Protein AF-A0A9E2Y171-F1 (afdb_monomer_lite)

Foldseek 3Di:
DDDPDDDDDDDDLVVLLVVCPVCCVPPDDDDPPDPCVVVLVVLVVCPPVDPDCPSVSVVSVVSVVVPDPDVCPVVVVVVVQVVQCVVCVVVVHHRPPPPPPDDDVVNVVVVVVVVVVVVVVVD

pLDDT: mean 75.13, std 11.97, range [39.53, 89.44]

Secondary structure (DSSP, 8-state):
----PPP---S-HHHHHHHHHHHHHHH----TT-TTHHHHHHHHHHTTSSS--HHHHHHHHHHHHHHSPPTTHHH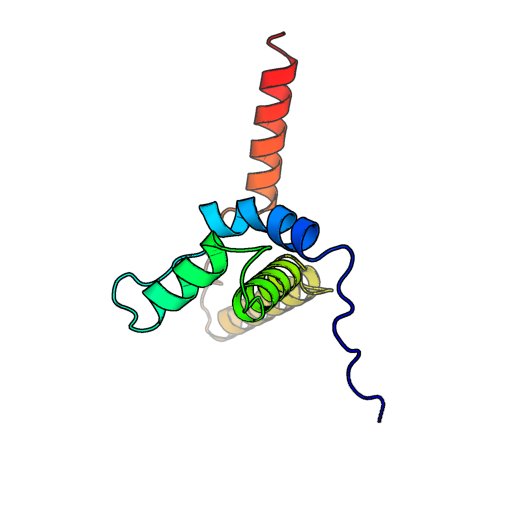HHHHHHHHHHHHHHHHT-PPPP---SS--HHHHHHHHHHHHHHHHT--

Sequence (123 aa):
MPCRDRYKPEGDKIMRLHAQTALIENFVYIPETAPWLAEYLHEISVFPKGKHDDQVDSTAQFLDWFKTPMPSWGIYEFYRRKAEALAAAARGEEPKPVESQGPDLMEVYRKASEHFDRLRHNT

Structure (mmCIF, N/CA/C/O backbone):
data_AF-A0A9E2Y171-F1
#
_entry.id   AF-A0A9E2Y171-F1
#
loop_
_atom_site.group_PDB
_atom_site.id
_atom_site.type_symbol
_atom_site.label_atom_id
_atom_site.label_alt_id
_atom_site.label_comp_id
_atom_site.label_asym_id
_atom_site.label_entity_id
_atom_site.label_seq_id
_atom_site.pdbx_PDB_ins_code
_atom_site.Cartn_x
_atom_site.Cartn_y
_atom_site.Cartn_z
_atom_site.occupancy
_atom_site.B_iso_or_equiv
_atom_site.auth_seq_id
_atom_site.auth_comp_id
_atom_site.auth_asym_id
_atom_site.auth_atom_id
_atom_site.pdbx_PDB_model_num
ATOM 1 N N . MET A 1 1 ? 27.280 -10.805 9.597 1.00 39.53 1 MET A N 1
ATOM 2 C CA . MET A 1 1 ? 26.227 -10.420 8.634 1.00 39.53 1 MET A CA 1
ATOM 3 C C . MET A 1 1 ? 25.251 -9.504 9.355 1.00 39.53 1 MET A C 1
ATOM 5 O O . MET A 1 1 ? 24.750 -9.942 10.385 1.00 39.53 1 MET A O 1
ATOM 9 N N . PRO A 1 2 ? 25.018 -8.259 8.912 1.00 46.94 2 PRO A N 1
ATOM 10 C CA . PRO A 1 2 ? 23.976 -7.435 9.513 1.00 46.94 2 PRO A CA 1
ATOM 11 C C . PRO A 1 2 ? 22.613 -8.016 9.111 1.00 46.94 2 PRO A C 1
ATOM 13 O O . PRO A 1 2 ? 22.370 -8.277 7.932 1.00 46.94 2 PRO A O 1
ATOM 16 N N . CYS A 1 3 ? 21.752 -8.307 10.090 1.00 44.78 3 CYS A N 1
ATOM 17 C CA . CYS A 1 3 ? 20.376 -8.693 9.803 1.00 44.78 3 CYS A CA 1
ATOM 18 C C . CYS A 1 3 ? 19.659 -7.490 9.176 1.00 44.78 3 CYS A C 1
ATOM 20 O O . CYS A 1 3 ? 19.834 -6.374 9.659 1.00 44.78 3 CYS A O 1
ATOM 22 N N . ARG A 1 4 ? 18.885 -7.715 8.105 1.00 51.97 4 ARG A N 1
ATOM 23 C CA . ARG A 1 4 ? 18.044 -6.696 7.451 1.00 51.97 4 ARG A CA 1
ATOM 24 C C . ARG A 1 4 ? 17.351 -5.813 8.493 1.00 51.97 4 ARG A C 1
ATOM 26 O O . ARG A 1 4 ? 16.736 -6.339 9.421 1.00 51.97 4 ARG A O 1
ATOM 33 N N . ASP A 1 5 ? 17.459 -4.499 8.325 1.00 57.44 5 ASP A N 1
ATOM 34 C CA . ASP A 1 5 ? 16.804 -3.516 9.182 1.00 57.44 5 ASP A CA 1
ATOM 35 C C . ASP A 1 5 ? 15.299 -3.815 9.280 1.00 57.44 5 ASP A C 1
ATOM 37 O O . ASP A 1 5 ? 14.625 -4.021 8.268 1.00 57.44 5 ASP A O 1
ATOM 41 N N . ARG A 1 6 ? 14.767 -3.895 10.507 1.00 62.66 6 ARG A N 1
ATOM 42 C CA . ARG A 1 6 ? 13.320 -4.041 10.734 1.00 62.66 6 ARG A CA 1
ATOM 43 C C . ARG A 1 6 ? 12.612 -2.792 10.214 1.00 62.66 6 ARG A C 1
ATOM 45 O O . ARG A 1 6 ? 13.107 -1.689 10.441 1.00 62.66 6 ARG A O 1
ATOM 52 N N . TYR A 1 7 ? 11.443 -2.964 9.591 1.00 67.50 7 TYR A N 1
ATOM 53 C CA . TYR A 1 7 ? 10.556 -1.846 9.265 1.00 67.50 7 TYR A CA 1
ATOM 54 C C . TYR A 1 7 ? 10.276 -1.059 10.551 1.00 67.50 7 TYR A C 1
ATOM 56 O O . TYR A 1 7 ? 9.799 -1.625 11.538 1.00 67.50 7 TYR A O 1
ATOM 64 N N . LYS A 1 8 ? 10.663 0.220 10.569 1.00 73.25 8 LYS A N 1
ATOM 65 C CA . LYS A 1 8 ? 10.423 1.129 11.690 1.00 73.25 8 LYS A CA 1
ATOM 66 C C . LYS A 1 8 ? 9.172 1.926 11.351 1.00 73.25 8 LYS A C 1
ATOM 68 O O . LYS A 1 8 ? 9.268 2.835 10.533 1.00 73.25 8 LYS A O 1
ATOM 73 N N . PRO A 1 9 ? 8.012 1.577 11.921 1.00 69.56 9 PRO A N 1
ATOM 74 C CA . PRO A 1 9 ? 6.807 2.321 11.631 1.00 69.56 9 PRO A CA 1
ATOM 75 C C . PRO A 1 9 ? 6.911 3.731 12.222 1.00 69.56 9 PRO A C 1
ATOM 77 O O . PRO A 1 9 ? 7.244 3.890 13.398 1.00 69.56 9 PRO A O 1
ATOM 80 N N . GLU A 1 10 ? 6.601 4.743 11.418 1.00 73.25 10 GLU A N 1
ATOM 81 C CA . GLU A 1 10 ? 6.540 6.134 11.865 1.00 73.25 10 GLU A CA 1
ATOM 82 C C . G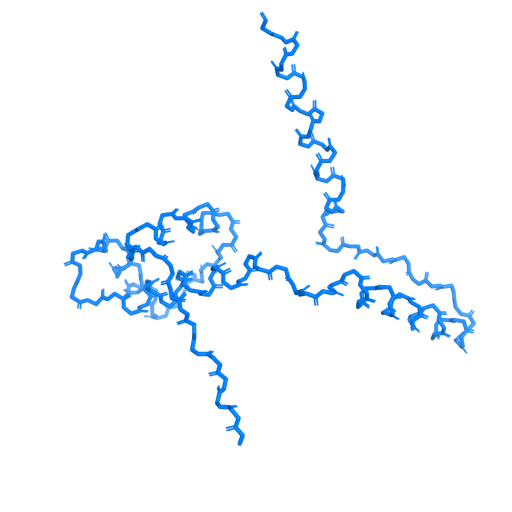LU A 1 10 ? 5.096 6.515 12.223 1.00 73.25 10 GLU A C 1
ATOM 84 O O . GLU A 1 10 ? 4.166 6.298 11.446 1.00 73.25 10 GLU A O 1
ATOM 89 N N . GLY A 1 11 ? 4.899 7.071 13.421 1.00 75.25 11 GLY A N 1
ATOM 90 C CA . GLY A 1 11 ? 3.595 7.543 13.896 1.00 75.25 11 GLY A CA 1
ATOM 91 C C . GLY A 1 11 ? 2.657 6.466 14.457 1.00 75.25 11 GLY A C 1
ATOM 92 O O . GLY A 1 11 ? 2.926 5.258 14.420 1.00 75.25 11 GLY A O 1
ATOM 93 N N . ASP A 1 12 ? 1.532 6.939 15.000 1.00 82.50 12 ASP A N 1
ATOM 94 C CA . ASP A 1 12 ? 0.504 6.101 15.619 1.00 82.50 12 ASP A CA 1
ATOM 95 C C . ASP A 1 12 ? -0.236 5.247 14.586 1.00 82.50 12 ASP A C 1
ATOM 97 O O . ASP A 1 12 ? -0.470 5.675 13.454 1.00 82.50 12 ASP A O 1
ATOM 101 N N . LYS A 1 13 ? -0.676 4.049 14.998 1.00 80.62 13 LYS A N 1
ATOM 102 C CA . LYS A 1 13 ? -1.391 3.084 14.138 1.00 80.62 13 LYS A CA 1
ATOM 103 C C . LYS A 1 13 ? -2.547 3.729 13.360 1.00 80.62 13 LYS A C 1
ATOM 105 O O . LYS A 1 13 ? -2.719 3.482 12.170 1.00 80.62 13 LYS A O 1
ATOM 110 N N . ILE A 1 14 ? -3.291 4.612 14.028 1.00 85.88 14 ILE A N 1
ATOM 111 C CA . ILE A 1 14 ? -4.423 5.352 13.458 1.00 85.88 14 ILE A CA 1
ATOM 112 C C . ILE A 1 14 ? -3.964 6.286 12.331 1.00 85.88 14 ILE A C 1
ATOM 114 O O . ILE A 1 14 ? -4.521 6.255 11.236 1.00 85.88 14 ILE A O 1
ATOM 118 N N . MET A 1 15 ? -2.913 7.077 12.564 1.00 84.88 15 MET A N 1
ATOM 119 C CA . MET A 1 15 ? -2.358 7.975 11.546 1.00 84.88 15 MET A CA 1
ATOM 120 C C . MET A 1 15 ? -1.826 7.203 10.338 1.00 84.88 15 MET A C 1
ATOM 122 O O . MET A 1 15 ? -2.040 7.630 9.203 1.00 84.88 15 MET A O 1
ATOM 126 N N . ARG A 1 16 ? -1.180 6.052 10.566 1.00 85.75 16 ARG A N 1
ATOM 127 C CA . ARG A 1 16 ? -0.653 5.212 9.483 1.00 85.75 16 ARG A CA 1
ATOM 128 C C . ARG A 1 16 ? -1.764 4.700 8.579 1.00 85.75 16 ARG A C 1
ATOM 130 O O . ARG A 1 16 ? -1.637 4.832 7.368 1.00 85.75 16 ARG A O 1
ATOM 137 N N . LEU A 1 17 ? -2.860 4.184 9.137 1.00 85.38 17 LEU A N 1
ATOM 138 C CA . LEU A 1 17 ? -3.998 3.738 8.330 1.00 85.38 17 LEU A CA 1
ATOM 139 C C . LEU A 1 17 ? -4.659 4.909 7.591 1.00 85.38 17 LEU A C 1
ATOM 141 O O . LEU A 1 17 ? -4.919 4.804 6.392 1.00 85.38 17 LEU A O 1
ATOM 145 N N . HIS A 1 18 ? -4.855 6.050 8.263 1.00 85.75 18 HIS A N 1
ATOM 146 C CA . HIS A 1 18 ? -5.426 7.241 7.629 1.00 85.75 18 HIS A CA 1
ATOM 147 C C . HIS A 1 18 ? -4.626 7.695 6.405 1.00 85.75 18 HIS A C 1
ATOM 149 O O . HIS A 1 18 ? -5.226 8.008 5.375 1.00 85.75 18 HIS A O 1
ATOM 155 N N . ALA A 1 19 ? -3.292 7.656 6.470 1.00 85.69 19 ALA A N 1
ATOM 156 C CA . ALA A 1 19 ? -2.423 7.984 5.340 1.00 85.69 19 ALA A CA 1
ATOM 157 C C . ALA A 1 19 ? -2.600 7.040 4.133 1.00 85.69 19 ALA A C 1
ATOM 159 O O . ALA A 1 19 ? -2.252 7.404 3.004 1.00 85.69 19 ALA A O 1
ATOM 160 N N . GLN A 1 20 ? -3.135 5.834 4.341 1.00 86.56 20 GLN A N 1
ATOM 161 C CA . GLN A 1 20 ? -3.380 4.851 3.284 1.00 86.56 20 GLN A CA 1
ATOM 162 C C . GLN A 1 20 ? -4.822 4.852 2.754 1.00 86.56 20 GLN A C 1
ATOM 164 O O . GLN A 1 20 ? -5.065 4.217 1.732 1.00 86.56 20 GLN A O 1
ATOM 169 N N . THR A 1 21 ? -5.753 5.601 3.361 1.00 85.25 21 THR A N 1
ATOM 170 C CA . THR A 1 21 ? -7.180 5.646 2.958 1.00 85.25 21 THR A CA 1
ATOM 171 C C . THR A 1 21 ? -7.354 5.892 1.457 1.00 85.25 21 THR A C 1
ATOM 173 O O . THR A 1 21 ? -8.030 5.127 0.778 1.00 85.25 21 THR A O 1
ATOM 176 N N . ALA A 1 22 ? -6.643 6.882 0.906 1.00 82.94 22 ALA A N 1
ATOM 177 C CA . ALA A 1 22 ? -6.718 7.213 -0.518 1.00 82.94 22 ALA A CA 1
ATOM 178 C C . ALA A 1 22 ? -6.245 6.073 -1.443 1.00 82.94 22 ALA A C 1
ATOM 180 O O . ALA A 1 22 ? -6.716 5.969 -2.575 1.00 82.94 22 ALA A O 1
ATOM 181 N N . LEU A 1 23 ? -5.319 5.219 -0.986 1.00 83.12 23 LEU A N 1
ATOM 182 C CA . LEU A 1 23 ? -4.913 4.036 -1.746 1.00 83.12 23 LEU A CA 1
ATOM 183 C C . LEU A 1 23 ? -5.927 2.906 -1.631 1.00 83.12 23 LEU A C 1
ATOM 185 O O . LEU A 1 23 ? -6.200 2.246 -2.629 1.00 83.12 23 LEU A O 1
ATOM 189 N N . ILE A 1 24 ? -6.477 2.695 -0.437 1.00 83.25 24 ILE A N 1
ATOM 190 C CA . ILE A 1 24 ? -7.488 1.663 -0.198 1.00 83.25 24 ILE A CA 1
ATOM 191 C C . ILE A 1 24 ? -8.720 1.925 -1.069 1.00 83.25 24 ILE A C 1
ATOM 193 O O . ILE A 1 24 ? -9.225 1.002 -1.696 1.00 83.25 24 ILE A O 1
ATOM 197 N N . GLU A 1 25 ? -9.150 3.181 -1.183 1.00 83.75 25 GLU A N 1
ATOM 198 C CA . GLU A 1 25 ? -10.332 3.553 -1.970 1.00 83.75 25 GLU A CA 1
ATOM 199 C C . GLU A 1 25 ? -10.140 3.420 -3.489 1.00 83.75 25 GLU A C 1
ATOM 201 O O . GLU A 1 25 ? -11.103 3.138 -4.196 1.00 83.75 25 GLU A O 1
ATOM 206 N N . ASN A 1 26 ? -8.922 3.624 -4.006 1.00 78.31 26 ASN A N 1
ATOM 207 C CA . ASN A 1 26 ? -8.698 3.757 -5.454 1.00 78.31 26 ASN A CA 1
ATOM 208 C C . ASN A 1 26 ? -7.883 2.623 -6.088 1.00 78.31 26 ASN A C 1
ATOM 210 O O . ASN A 1 26 ? -8.010 2.380 -7.286 1.00 78.31 26 ASN A O 1
ATOM 214 N N . PHE A 1 27 ? -7.016 1.958 -5.324 1.00 77.25 27 PHE A N 1
ATOM 215 C CA . PHE A 1 27 ? -6.006 1.037 -5.860 1.00 77.25 27 PHE A CA 1
ATOM 216 C C . PHE A 1 27 ? -6.068 -0.369 -5.257 1.00 77.25 27 PHE A C 1
ATOM 218 O O . PHE A 1 27 ? -5.431 -1.280 -5.789 1.00 77.25 27 PHE A O 1
ATOM 225 N N . VAL A 1 28 ? -6.816 -0.575 -4.171 1.00 81.44 28 VAL A N 1
ATOM 226 C CA . VAL A 1 28 ? -6.961 -1.892 -3.542 1.00 81.44 28 VAL A CA 1
ATOM 227 C C . VAL A 1 28 ? -8.217 -2.575 -4.074 1.00 81.44 28 VAL A C 1
ATOM 229 O O . VAL A 1 28 ? -9.336 -2.151 -3.805 1.00 81.44 28 VAL A O 1
ATOM 232 N N . TYR A 1 29 ? -8.025 -3.663 -4.819 1.00 85.06 29 TYR A N 1
ATOM 233 C CA . TYR A 1 29 ? -9.113 -4.534 -5.255 1.00 85.06 29 TYR A CA 1
ATOM 234 C C . TYR A 1 29 ? -9.197 -5.759 -4.347 1.00 85.06 29 TYR A C 1
ATOM 236 O O . TYR A 1 29 ? -8.213 -6.484 -4.185 1.00 85.06 29 TYR A O 1
ATOM 244 N N . ILE A 1 30 ? -10.375 -5.997 -3.770 1.00 83.62 30 ILE A N 1
ATOM 245 C CA . ILE A 1 30 ? -10.623 -7.135 -2.885 1.00 83.62 30 ILE A CA 1
ATOM 246 C C . ILE A 1 30 ? -11.586 -8.104 -3.589 1.00 83.62 30 ILE A C 1
ATOM 248 O O . ILE A 1 30 ? -12.646 -7.677 -4.045 1.00 83.62 30 ILE A O 1
ATOM 252 N N . PRO A 1 31 ? -11.251 -9.402 -3.691 1.00 86.19 31 PRO A N 1
ATOM 253 C CA . PRO A 1 31 ? -12.121 -10.394 -4.318 1.00 86.19 31 PRO A CA 1
ATOM 254 C C . PRO A 1 31 ? -13.407 -10.631 -3.510 1.00 86.19 31 PRO A C 1
ATOM 256 O O . PRO A 1 31 ? -13.352 -10.948 -2.323 1.00 86.19 31 PRO A O 1
ATOM 259 N N . GLU A 1 32 ? -14.564 -10.561 -4.175 1.00 85.94 32 GLU A N 1
ATOM 260 C CA . GLU A 1 32 ? -15.893 -10.684 -3.547 1.00 85.94 32 GLU A CA 1
ATOM 261 C C . GLU A 1 32 ? -16.186 -12.080 -2.970 1.00 85.94 32 GLU A C 1
ATOM 263 O O . GLU A 1 32 ? -16.944 -12.220 -2.015 1.00 85.94 32 GLU A O 1
ATOM 268 N N . THR A 1 33 ? -15.582 -13.131 -3.530 1.00 87.00 33 THR A N 1
ATOM 269 C CA . THR A 1 33 ? -15.879 -14.529 -3.172 1.00 87.00 33 THR A CA 1
ATOM 270 C C . THR A 1 33 ? -14.844 -15.151 -2.234 1.00 87.00 33 THR A C 1
ATOM 272 O O . THR A 1 33 ? -14.764 -16.377 -2.124 1.00 87.00 33 THR A O 1
ATOM 275 N N . ALA A 1 34 ? -13.999 -14.344 -1.592 1.00 88.44 34 ALA A N 1
ATOM 276 C CA . ALA A 1 34 ? -12.964 -14.866 -0.712 1.00 88.44 34 ALA A CA 1
ATOM 277 C C . ALA A 1 34 ? -13.539 -15.313 0.648 1.00 88.44 34 ALA A C 1
ATOM 279 O O . ALA A 1 34 ? -14.246 -14.544 1.299 1.00 88.44 34 ALA A O 1
ATOM 280 N N . PRO A 1 35 ? -13.185 -16.513 1.146 1.00 88.62 35 PRO A N 1
ATOM 281 C CA . PRO A 1 35 ? -13.684 -17.011 2.432 1.00 88.62 35 PRO A CA 1
ATOM 282 C C . PRO A 1 35 ? -13.193 -16.190 3.638 1.00 88.62 35 PRO A C 1
ATOM 284 O O . PRO A 1 35 ? -13.811 -16.227 4.694 1.00 88.62 35 PRO A O 1
ATOM 287 N N . TRP A 1 36 ? -12.102 -15.436 3.483 1.00 87.69 36 TRP A N 1
ATOM 288 C CA . TRP A 1 36 ? -11.517 -14.560 4.506 1.00 87.69 36 TRP A CA 1
ATOM 289 C C . TRP A 1 36 ? -12.037 -13.112 4.449 1.00 87.69 36 TRP A C 1
ATOM 291 O O . TRP A 1 36 ? -11.658 -12.294 5.284 1.00 87.69 36 TRP A O 1
ATOM 301 N N . LEU A 1 37 ? -12.911 -12.781 3.489 1.00 87.81 37 LEU A N 1
ATOM 302 C CA . LEU A 1 37 ? -13.378 -11.411 3.257 1.00 87.81 37 LEU A CA 1
ATOM 303 C C . LEU A 1 37 ? -14.146 -10.837 4.451 1.00 87.81 37 LEU A C 1
ATOM 305 O O . LEU A 1 37 ? -13.915 -9.697 4.843 1.00 87.81 37 LEU A O 1
ATOM 309 N N . ALA A 1 38 ? -15.057 -11.625 5.026 1.00 87.06 38 ALA A N 1
ATOM 310 C CA . ALA A 1 38 ? -15.897 -11.177 6.133 1.00 87.06 38 ALA A CA 1
ATOM 311 C C . ALA A 1 38 ? -15.060 -10.812 7.369 1.00 87.06 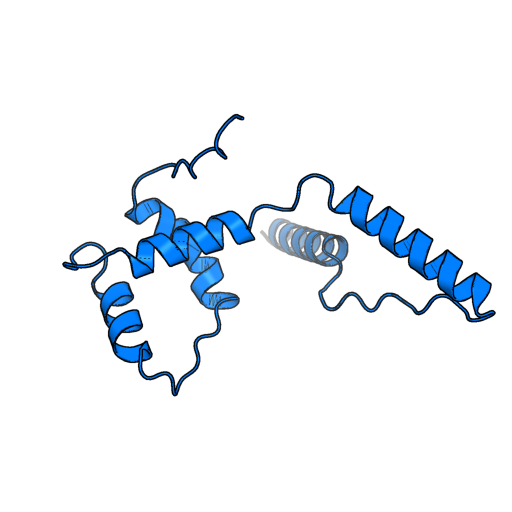38 ALA A C 1
ATOM 313 O O . ALA A 1 38 ? -15.268 -9.752 7.953 1.00 87.06 38 ALA A O 1
ATOM 314 N N . GLU A 1 39 ? -14.071 -11.643 7.709 1.00 88.31 39 GLU A N 1
ATOM 315 C CA . GLU A 1 39 ? -13.157 -11.400 8.830 1.00 88.31 39 GLU A CA 1
ATOM 316 C C . GLU A 1 39 ? -12.270 -10.174 8.573 1.00 88.31 39 GLU A C 1
ATOM 318 O O . GLU A 1 39 ? -12.108 -9.329 9.451 1.00 88.31 39 GLU A O 1
ATOM 323 N N . TYR A 1 40 ? -11.758 -10.025 7.347 1.00 87.69 40 TYR A N 1
ATOM 324 C CA . TYR A 1 40 ? -10.939 -8.876 6.955 1.00 87.69 40 TYR A CA 1
ATOM 325 C C . TYR A 1 40 ? -11.716 -7.551 7.027 1.00 87.69 40 TYR A C 1
ATOM 327 O O . TYR A 1 40 ? -11.247 -6.577 7.620 1.00 87.69 40 TYR A O 1
ATOM 335 N N . LEU A 1 41 ? -12.932 -7.512 6.470 1.00 87.94 41 LEU A N 1
ATOM 336 C CA . LEU A 1 41 ? -13.800 -6.330 6.524 1.00 87.94 41 LEU A CA 1
ATOM 337 C C . LEU A 1 41 ? -14.240 -6.013 7.955 1.00 87.94 41 LEU A C 1
ATOM 339 O O . LEU A 1 41 ? -14.306 -4.841 8.333 1.00 87.94 41 LEU A O 1
ATOM 343 N N . HIS A 1 42 ? -14.515 -7.041 8.760 1.00 88.75 42 HIS A N 1
ATOM 344 C CA . HIS A 1 42 ? -14.823 -6.862 10.171 1.00 88.75 42 HIS A CA 1
ATOM 345 C C . HIS A 1 42 ? -13.657 -6.182 10.896 1.00 88.75 42 HIS A C 1
ATOM 347 O O . HIS A 1 42 ? -13.868 -5.160 11.548 1.00 88.75 42 HIS A O 1
ATOM 353 N N . GLU A 1 43 ? -12.428 -6.664 10.710 1.00 89.44 43 GLU A N 1
ATOM 354 C CA . GLU A 1 43 ? -11.245 -6.094 11.361 1.00 89.44 43 GLU A CA 1
ATOM 355 C C . GLU A 1 43 ? -10.990 -4.635 10.940 1.00 89.44 43 GLU A C 1
ATOM 357 O O . GLU A 1 43 ? -10.776 -3.778 11.800 1.00 89.44 43 GLU A O 1
ATOM 362 N N . ILE A 1 44 ? -11.122 -4.315 9.645 1.00 86.88 44 ILE A N 1
ATOM 363 C CA . ILE A 1 44 ? -10.996 -2.934 9.142 1.00 86.88 44 ILE A CA 1
ATOM 364 C C . ILE A 1 44 ? -12.078 -2.010 9.717 1.00 86.88 44 ILE A C 1
ATOM 366 O O . ILE A 1 44 ? -11.782 -0.872 10.077 1.00 86.88 44 ILE A O 1
ATOM 370 N N . SER A 1 45 ? -13.327 -2.475 9.816 1.00 86.25 45 SER A N 1
ATOM 371 C CA . SER A 1 45 ? -14.455 -1.647 10.275 1.00 86.25 45 SER A CA 1
ATOM 372 C C . SER A 1 45 ? -14.464 -1.383 11.786 1.00 86.25 45 SER A C 1
ATOM 374 O O . SER A 1 45 ? -14.989 -0.362 12.231 1.00 86.25 45 SER A O 1
ATOM 376 N N . VAL A 1 46 ? -13.892 -2.291 12.583 1.00 88.69 46 VAL A N 1
ATOM 377 C CA . VAL A 1 46 ? -13.861 -2.196 14.054 1.00 88.69 46 VAL A CA 1
ATOM 378 C C . VAL A 1 46 ? -12.594 -1.480 14.551 1.00 88.69 46 VAL A C 1
ATOM 380 O O . VAL A 1 46 ? -12.528 -1.030 15.703 1.00 88.69 46 VAL A O 1
ATOM 383 N N . PHE A 1 47 ? -11.586 -1.313 13.691 1.00 82.06 47 PHE A N 1
ATOM 384 C CA . PHE A 1 47 ? -10.381 -0.548 14.000 1.00 82.06 47 PHE A CA 1
ATOM 385 C C . PHE A 1 47 ? -10.721 0.901 14.416 1.00 82.06 47 PHE A C 1
ATOM 387 O O . PHE A 1 47 ? -11.568 1.539 13.790 1.00 82.06 47 PHE A O 1
ATOM 394 N N . PRO A 1 48 ? -10.089 1.469 15.466 1.00 81.56 48 PRO A N 1
ATOM 395 C CA . PRO A 1 48 ? -8.966 0.956 16.268 1.00 81.56 48 PRO A CA 1
ATOM 396 C C . PRO A 1 48 ? -9.372 0.206 17.548 1.00 81.56 48 PRO A C 1
ATOM 398 O O . PRO A 1 48 ? -8.523 -0.090 18.382 1.00 81.56 48 PRO A O 1
ATOM 401 N N . LYS A 1 49 ? -10.667 -0.052 17.765 1.00 81.62 49 LYS A N 1
ATOM 402 C CA . LYS A 1 49 ? -11.187 -0.624 19.024 1.00 81.62 49 LYS A CA 1
ATOM 403 C C . LYS A 1 49 ? -11.308 -2.152 18.991 1.00 81.62 49 LYS A C 1
ATOM 405 O O . LYS A 1 49 ? -11.791 -2.746 19.953 1.00 81.62 49 LYS A O 1
ATOM 410 N N . GLY A 1 50 ? -10.915 -2.770 17.879 1.00 77.88 50 GLY A N 1
ATOM 411 C CA . GLY A 1 50 ? -10.936 -4.213 17.688 1.00 77.88 50 GLY A CA 1
ATOM 412 C C . GLY A 1 50 ? -9.947 -4.930 18.597 1.00 77.88 50 GLY A C 1
ATOM 413 O O . GLY A 1 50 ? -8.935 -4.374 19.013 1.00 77.88 50 GLY A O 1
ATOM 414 N N . LYS A 1 51 ? -10.244 -6.195 18.900 1.00 81.25 51 LYS A N 1
ATOM 415 C CA . LYS A 1 51 ? -9.313 -7.079 19.615 1.00 81.25 51 LYS A CA 1
ATOM 416 C C . LYS A 1 51 ? -8.084 -7.427 18.762 1.00 81.25 51 LYS A C 1
ATOM 418 O O . LYS A 1 51 ? -7.031 -7.728 19.315 1.00 81.25 51 LYS A O 1
ATOM 423 N N . HIS A 1 52 ? -8.256 -7.414 17.444 1.00 80.62 52 HIS A N 1
ATOM 424 C CA . HIS A 1 52 ? -7.245 -7.727 16.445 1.00 80.62 52 HIS A CA 1
ATOM 425 C C . HIS A 1 52 ? -7.005 -6.488 15.581 1.00 80.62 52 HIS A C 1
ATOM 427 O O . HIS A 1 52 ? -7.965 -5.814 15.202 1.00 80.62 52 HIS A O 1
ATOM 433 N N . ASP A 1 53 ? -5.735 -6.176 15.328 1.00 83.19 53 ASP A N 1
ATOM 434 C CA . ASP A 1 53 ? -5.300 -5.092 14.443 1.00 83.19 53 ASP A CA 1
ATOM 435 C C . ASP A 1 53 ? -4.156 -5.508 13.500 1.00 83.19 53 ASP A C 1
ATOM 437 O O . ASP A 1 53 ? -3.642 -4.682 12.744 1.00 83.19 53 ASP A O 1
ATOM 441 N N . ASP A 1 54 ? -3.779 -6.789 13.509 1.00 86.50 54 ASP A N 1
ATOM 442 C CA . ASP A 1 54 ? -2.643 -7.326 12.763 1.00 86.50 54 ASP A CA 1
ATOM 443 C C . ASP A 1 54 ? -2.855 -7.250 11.241 1.00 86.50 54 ASP A C 1
ATOM 445 O O . ASP A 1 54 ? -1.913 -6.942 10.498 1.00 86.50 54 ASP A O 1
ATOM 449 N N . GLN A 1 55 ? -4.075 -7.502 10.746 1.00 86.62 55 GLN A N 1
ATOM 450 C CA . GLN A 1 55 ? -4.378 -7.443 9.308 1.00 86.62 55 GLN A CA 1
ATOM 451 C C . GLN A 1 55 ? -4.386 -5.994 8.813 1.00 86.62 55 GLN A C 1
ATOM 453 O O . GLN A 1 55 ? -3.878 -5.694 7.726 1.00 86.62 55 GLN A O 1
ATOM 458 N N . VAL A 1 56 ? -4.916 -5.085 9.633 1.00 86.75 56 VAL A N 1
ATOM 459 C CA . VAL A 1 56 ? -4.952 -3.644 9.356 1.00 86.75 56 VAL A CA 1
ATOM 460 C C . VAL A 1 56 ? -3.537 -3.063 9.356 1.00 86.75 56 VAL A C 1
ATOM 462 O O . VAL A 1 56 ? -3.161 -2.366 8.410 1.00 86.75 56 VAL A O 1
ATOM 465 N N . ASP A 1 57 ? -2.717 -3.406 10.355 1.00 85.56 57 ASP A N 1
ATOM 466 C CA . ASP A 1 57 ? -1.317 -2.981 10.435 1.00 85.56 57 ASP A CA 1
ATOM 467 C C . ASP A 1 57 ? -0.496 -3.535 9.262 1.00 85.56 57 ASP A C 1
ATOM 469 O O . ASP A 1 57 ? 0.278 -2.794 8.653 1.00 85.56 57 ASP A O 1
ATOM 473 N N . SER A 1 58 ? -0.680 -4.807 8.896 1.00 87.12 58 SER A N 1
ATOM 474 C CA . SER A 1 58 ? 0.024 -5.417 7.757 1.00 87.12 58 SER A CA 1
ATOM 475 C C . SER A 1 58 ? -0.347 -4.746 6.433 1.00 87.12 58 SER A C 1
ATOM 477 O O . SER A 1 58 ? 0.529 -4.472 5.610 1.00 87.12 58 SER A O 1
ATOM 479 N N . THR A 1 59 ? -1.629 -4.417 6.246 1.00 87.62 59 THR A N 1
ATOM 480 C CA . THR A 1 59 ? -2.110 -3.693 5.059 1.00 87.6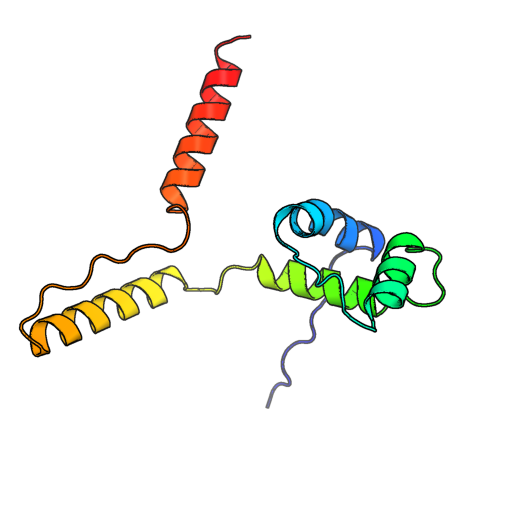2 59 THR A CA 1
ATOM 481 C C . THR A 1 59 ? -1.506 -2.292 4.999 1.00 87.62 59 THR A C 1
ATOM 483 O O . THR A 1 59 ? -0.98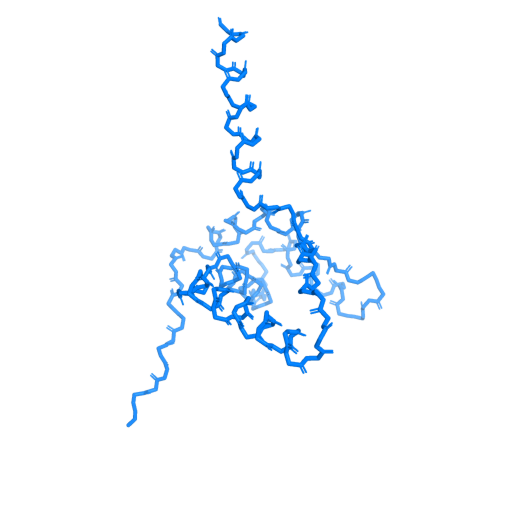3 -1.886 3.961 1.00 87.62 59 THR A O 1
ATOM 486 N N . ALA A 1 60 ? -1.518 -1.558 6.115 1.00 87.69 60 ALA A N 1
ATOM 487 C CA . ALA A 1 60 ? -0.968 -0.209 6.172 1.00 87.69 60 ALA A CA 1
ATOM 488 C C . ALA A 1 60 ? 0.541 -0.186 5.870 1.00 87.69 60 ALA A C 1
ATOM 490 O O . ALA A 1 60 ? 0.996 0.665 5.107 1.00 87.69 60 ALA A O 1
ATOM 491 N N . GLN A 1 61 ? 1.301 -1.144 6.411 1.00 85.44 61 GLN A N 1
ATOM 492 C CA . GLN A 1 61 ? 2.738 -1.288 6.147 1.00 85.44 61 GLN A CA 1
ATOM 493 C C . GLN A 1 61 ? 3.029 -1.642 4.689 1.00 85.44 61 GLN A C 1
ATOM 495 O O . GLN A 1 61 ? 3.942 -1.079 4.087 1.00 85.44 61 GLN A O 1
ATOM 500 N N . PHE A 1 62 ? 2.253 -2.559 4.107 1.00 86.00 62 PHE A N 1
ATOM 501 C CA . PHE A 1 62 ? 2.410 -2.920 2.702 1.00 86.00 62 PHE A CA 1
ATOM 502 C C . PHE A 1 62 ? 2.149 -1.725 1.785 1.00 86.00 62 PHE A C 1
ATOM 504 O O . PHE A 1 62 ? 2.936 -1.474 0.876 1.00 86.00 62 PHE A O 1
ATOM 511 N N . LEU A 1 63 ? 1.079 -0.970 2.034 1.00 84.94 63 LEU A N 1
ATOM 512 C CA . LEU A 1 63 ? 0.731 0.201 1.230 1.00 84.94 63 LEU A CA 1
ATOM 513 C C . LEU A 1 63 ? 1.763 1.325 1.372 1.00 84.94 63 LEU A C 1
ATOM 515 O O . LEU A 1 63 ? 2.092 1.984 0.388 1.00 84.94 63 LEU A O 1
ATOM 519 N N . ASP A 1 64 ? 2.325 1.505 2.564 1.00 85.31 64 ASP A N 1
ATOM 520 C CA . ASP A 1 64 ? 3.423 2.440 2.795 1.00 85.31 64 ASP A CA 1
ATOM 521 C C . ASP A 1 64 ? 4.699 2.041 2.031 1.00 85.31 64 ASP A C 1
ATOM 523 O O . ASP A 1 64 ? 5.294 2.850 1.313 1.00 85.31 64 ASP A O 1
ATOM 527 N N . TRP A 1 65 ? 5.061 0.756 2.077 1.00 82.50 65 TRP A N 1
ATOM 528 C CA . TRP A 1 65 ? 6.156 0.217 1.271 1.00 82.50 65 TRP A CA 1
ATOM 529 C C . TRP A 1 65 ? 5.889 0.358 -0.236 1.00 82.50 65 TRP A C 1
ATOM 531 O O . TRP A 1 65 ? 6.775 0.776 -0.978 1.00 82.50 65 TRP A O 1
ATOM 541 N N . PHE A 1 66 ? 4.666 0.075 -0.688 1.00 81.19 66 PHE A N 1
ATOM 542 C CA . PHE A 1 66 ? 4.271 0.134 -2.097 1.00 81.19 66 PHE A CA 1
ATOM 543 C C . PHE A 1 66 ? 4.383 1.547 -2.686 1.00 81.19 66 PHE A C 1
ATOM 545 O O . PHE A 1 66 ? 4.746 1.708 -3.850 1.00 81.19 66 PHE A O 1
ATOM 552 N N . LYS A 1 67 ? 4.127 2.584 -1.880 1.00 76.94 67 LYS A N 1
ATOM 553 C CA . LYS A 1 67 ? 4.317 3.988 -2.281 1.00 76.94 67 LYS A CA 1
ATOM 554 C C . LYS A 1 67 ? 5.779 4.368 -2.483 1.00 76.94 67 LYS A C 1
ATOM 556 O O . LYS A 1 67 ? 6.047 5.378 -3.130 1.00 76.94 67 LYS A O 1
ATOM 561 N N . THR A 1 68 ? 6.714 3.622 -1.902 1.00 73.88 68 THR A N 1
ATOM 562 C CA . THR A 1 68 ? 8.129 3.983 -1.932 1.00 73.88 68 THR A CA 1
ATOM 563 C C . THR A 1 68 ? 8.717 3.600 -3.291 1.00 73.88 68 THR A C 1
ATOM 565 O O . THR A 1 68 ? 8.867 2.409 -3.576 1.00 73.88 68 THR A O 1
ATOM 568 N N . PRO A 1 69 ? 9.073 4.570 -4.157 1.00 65.94 69 PRO A N 1
ATOM 569 C CA . PRO A 1 69 ? 9.691 4.249 -5.432 1.00 65.94 69 PRO A CA 1
ATOM 570 C C . PRO A 1 69 ? 11.036 3.574 -5.178 1.00 65.94 69 PRO A C 1
ATOM 572 O O . PRO A 1 69 ? 11.814 3.994 -4.318 1.00 65.94 69 PRO A O 1
ATOM 575 N N . MET A 1 70 ? 11.320 2.524 -5.946 1.00 66.50 70 MET A N 1
ATOM 576 C CA . MET A 1 70 ? 12.592 1.821 -5.855 1.00 66.50 70 MET A CA 1
ATOM 577 C C . MET A 1 70 ? 13.734 2.833 -6.060 1.00 66.50 70 MET A C 1
ATOM 579 O O . MET A 1 70 ? 13.753 3.517 -7.095 1.00 66.50 70 MET A O 1
ATOM 583 N N . PRO A 1 71 ? 14.691 2.957 -5.118 1.00 62.78 71 PRO A N 1
ATOM 584 C CA . PRO A 1 71 ? 15.845 3.817 -5.323 1.00 62.78 71 PRO A CA 1
ATOM 585 C C . PRO A 1 71 ? 16.528 3.362 -6.609 1.00 62.78 71 PRO A C 1
ATOM 587 O O . PRO A 1 71 ? 16.827 2.178 -6.741 1.00 62.78 71 PRO A O 1
ATOM 590 N N . SER A 1 72 ? 16.740 4.278 -7.559 1.00 71.69 72 SER A N 1
ATOM 591 C CA . SER A 1 72 ? 17.285 4.022 -8.907 1.00 71.69 72 SER A CA 1
ATOM 592 C C . SER A 1 72 ? 16.340 3.438 -9.975 1.00 71.69 72 SER A C 1
ATOM 594 O O . SER A 1 72 ? 16.824 3.030 -11.031 1.00 71.69 72 SER A O 1
ATOM 596 N N . TRP A 1 73 ? 15.013 3.498 -9.800 1.00 70.50 73 TRP A N 1
ATOM 597 C CA . TRP A 1 73 ? 14.049 3.100 -10.847 1.00 70.50 73 TRP A CA 1
ATOM 598 C C . TRP A 1 73 ? 14.366 3.698 -12.232 1.00 70.50 73 TRP A C 1
ATOM 600 O O . TRP A 1 73 ? 14.385 2.987 -13.231 1.00 70.50 73 TRP A O 1
ATOM 610 N N . GLY A 1 74 ? 14.734 4.984 -12.298 1.00 74.81 74 GLY A N 1
ATOM 611 C CA . GLY A 1 74 ? 15.111 5.635 -13.561 1.00 74.81 74 GLY A CA 1
ATOM 612 C C . GLY A 1 74 ? 16.368 5.056 -14.225 1.00 74.81 74 GLY A C 1
ATOM 613 O O . GLY A 1 74 ? 16.453 4.998 -15.451 1.00 74.81 74 GLY A O 1
ATOM 614 N N . ILE A 1 75 ? 17.330 4.581 -13.429 1.00 74.62 75 ILE A N 1
ATOM 615 C CA . ILE A 1 75 ? 18.541 3.921 -13.934 1.00 74.62 75 ILE A CA 1
ATOM 616 C C . ILE A 1 75 ? 18.188 2.516 -14.436 1.00 74.62 75 ILE A C 1
ATOM 618 O O . ILE A 1 75 ? 18.598 2.141 -15.534 1.00 74.62 75 ILE A O 1
ATOM 622 N N . TYR A 1 76 ? 17.393 1.759 -13.674 1.00 75.94 76 TYR A N 1
ATOM 623 C CA . TYR A 1 76 ? 16.898 0.443 -14.085 1.00 75.94 76 TYR A CA 1
ATOM 624 C C . TYR A 1 76 ? 16.144 0.513 -15.420 1.00 75.94 76 TYR A C 1
ATOM 626 O O . TYR A 1 76 ? 16.468 -0.226 -16.350 1.00 75.94 76 TYR A O 1
ATOM 634 N N . GLU A 1 77 ? 15.209 1.454 -15.553 1.00 76.06 77 GLU A N 1
ATOM 635 C CA . GLU A 1 77 ? 14.433 1.660 -16.779 1.00 76.06 77 GLU A CA 1
ATOM 636 C C . GLU A 1 77 ? 15.316 2.033 -17.973 1.00 76.06 77 GLU A C 1
ATOM 638 O O . GLU A 1 77 ? 15.125 1.528 -19.080 1.00 76.06 77 GLU A O 1
ATOM 643 N N . PHE A 1 78 ? 16.338 2.867 -17.762 1.00 78.81 78 PHE A N 1
ATOM 644 C CA . PHE A 1 78 ? 17.307 3.190 -18.807 1.00 78.81 78 PHE A CA 1
ATOM 645 C C . PHE A 1 78 ? 18.042 1.944 -19.318 1.00 78.81 78 PHE A C 1
ATOM 647 O O . PHE A 1 78 ? 18.150 1.741 -20.533 1.00 78.81 78 PHE A O 1
ATOM 654 N N . TYR A 1 79 ? 18.526 1.090 -18.411 1.00 80.00 79 TYR A N 1
ATOM 655 C CA . TYR A 1 79 ? 19.224 -0.140 -18.789 1.00 80.00 79 TYR A CA 1
ATOM 656 C C . TYR A 1 79 ? 18.290 -1.178 -19.410 1.00 80.00 79 TYR A C 1
ATOM 658 O O . TYR A 1 79 ? 18.672 -1.792 -20.407 1.00 80.00 79 TYR A O 1
ATOM 666 N N . ARG A 1 80 ? 17.061 -1.326 -18.901 1.00 80.25 80 ARG A N 1
ATOM 667 C CA . ARG A 1 80 ? 16.026 -2.185 -19.495 1.00 80.25 80 ARG A CA 1
ATOM 668 C C . ARG A 1 80 ? 15.740 -1.776 -20.942 1.00 80.25 80 ARG A C 1
ATOM 670 O O . ARG A 1 80 ? 15.844 -2.610 -21.838 1.00 80.25 80 ARG A O 1
ATOM 677 N N . ARG A 1 81 ? 15.504 -0.480 -21.193 1.00 77.31 81 ARG A N 1
ATOM 678 C CA . ARG A 1 81 ? 15.269 0.072 -22.543 1.00 77.31 81 ARG A CA 1
ATOM 679 C C . ARG A 1 81 ? 16.455 -0.154 -23.478 1.00 77.31 81 ARG A C 1
ATOM 681 O O . ARG A 1 81 ? 16.264 -0.523 -24.634 1.00 77.31 81 ARG A O 1
ATOM 688 N N . LYS A 1 82 ? 17.687 0.040 -22.992 1.00 77.31 82 LYS A N 1
ATOM 689 C CA . LYS A 1 82 ? 18.893 -0.244 -23.786 1.00 77.31 82 LYS A CA 1
ATOM 690 C C . LYS A 1 82 ? 19.039 -1.729 -24.110 1.00 77.31 82 LYS A C 1
ATOM 692 O O . LYS A 1 82 ? 19.382 -2.052 -25.243 1.00 77.31 82 LYS A O 1
ATOM 697 N N . ALA A 1 83 ? 18.779 -2.618 -23.155 1.00 79.81 83 ALA A N 1
ATOM 698 C CA . ALA A 1 83 ? 18.845 -4.062 -23.367 1.00 79.81 83 ALA A CA 1
ATOM 699 C C . ALA A 1 83 ? 17.788 -4.535 -24.376 1.00 79.81 83 ALA A C 1
ATOM 701 O O . ALA A 1 83 ? 18.105 -5.318 -25.266 1.00 79.81 83 ALA A O 1
ATOM 702 N N . GLU A 1 84 ? 16.563 -4.012 -24.296 1.00 78.25 84 GLU A N 1
ATOM 703 C CA . GLU A 1 84 ? 15.493 -4.289 -25.260 1.00 78.25 84 GLU A CA 1
ATOM 704 C C . GLU A 1 84 ? 15.837 -3.781 -26.662 1.00 78.25 84 GLU A C 1
ATOM 706 O O . GLU A 1 84 ? 15.666 -4.524 -27.626 1.00 78.25 84 GLU A O 1
ATOM 711 N N . ALA A 1 85 ? 16.384 -2.567 -26.778 1.00 78.00 85 ALA A N 1
ATOM 712 C CA . ALA A 1 85 ? 16.831 -2.010 -28.054 1.00 78.00 85 ALA A CA 1
ATOM 713 C C . ALA A 1 85 ? 17.988 -2.812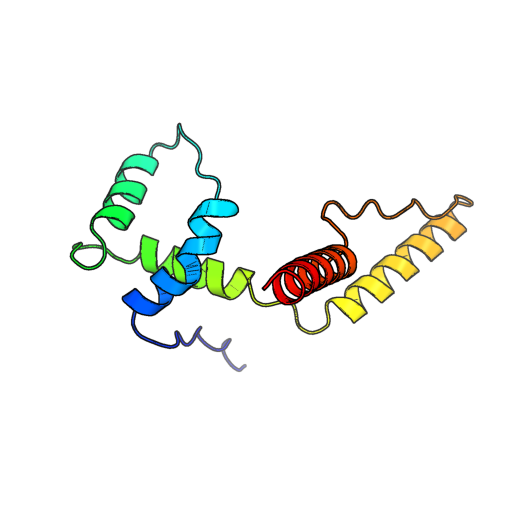 -28.669 1.00 78.00 85 ALA A C 1
ATOM 715 O O . ALA A 1 85 ? 17.971 -3.091 -29.864 1.00 78.00 85 ALA A O 1
ATOM 716 N N . LEU A 1 86 ? 18.965 -3.236 -27.860 1.00 81.75 86 LEU A N 1
ATOM 717 C CA . LEU A 1 86 ? 20.054 -4.109 -28.310 1.00 81.75 86 LEU A CA 1
ATOM 718 C C . LEU A 1 86 ? 19.535 -5.486 -28.735 1.00 81.75 86 LEU A C 1
ATOM 720 O O . LEU A 1 86 ? 19.961 -6.017 -29.757 1.00 81.75 86 LEU A O 1
ATOM 724 N N . ALA A 1 87 ? 18.596 -6.056 -27.979 1.00 80.25 87 ALA A N 1
ATOM 725 C CA . ALA A 1 87 ? 17.987 -7.339 -28.302 1.00 80.25 87 ALA A CA 1
ATOM 726 C C . ALA A 1 87 ? 17.112 -7.260 -29.565 1.00 80.25 87 ALA A C 1
ATOM 728 O O . ALA A 1 87 ? 17.079 -8.212 -30.339 1.00 80.25 87 ALA A O 1
ATOM 729 N N . ALA A 1 88 ? 16.424 -6.138 -29.791 1.00 80.06 88 ALA A N 1
ATOM 730 C CA . ALA A 1 88 ? 15.666 -5.873 -31.011 1.00 80.06 88 ALA A CA 1
ATOM 731 C C . ALA A 1 88 ? 16.601 -5.694 -32.218 1.00 80.06 88 ALA A C 1
ATOM 733 O O . ALA A 1 88 ? 16.424 -6.373 -33.227 1.00 80.06 88 ALA A O 1
ATOM 734 N N . ALA A 1 89 ? 17.678 -4.915 -32.066 1.00 78.06 89 ALA A N 1
ATOM 735 C CA . ALA A 1 89 ? 18.714 -4.764 -33.087 1.00 78.06 89 ALA A CA 1
ATOM 736 C C . ALA A 1 89 ? 19.363 -6.109 -33.457 1.00 78.06 89 ALA A C 1
ATOM 738 O O . ALA A 1 89 ? 19.563 -6.393 -34.635 1.00 78.06 89 ALA A O 1
ATOM 739 N N . ALA A 1 90 ? 19.625 -6.974 -32.471 1.00 80.62 90 ALA A N 1
ATOM 740 C CA . ALA A 1 90 ? 20.143 -8.323 -32.703 1.00 80.62 90 ALA A CA 1
ATOM 741 C C . ALA A 1 90 ? 19.149 -9.237 -33.446 1.00 80.62 90 ALA A C 1
ATOM 743 O O . ALA A 1 90 ? 19.569 -10.153 -34.148 1.00 80.62 90 ALA A O 1
ATOM 744 N N . ARG A 1 91 ? 17.841 -8.988 -33.308 1.00 79.12 91 ARG A N 1
ATOM 745 C CA . ARG A 1 91 ? 16.773 -9.682 -34.045 1.00 79.12 91 ARG A CA 1
ATOM 746 C C . ARG A 1 91 ? 16.459 -9.048 -35.407 1.00 79.12 91 ARG A C 1
ATOM 748 O O . ARG A 1 91 ? 15.658 -9.611 -36.144 1.00 79.12 91 ARG A O 1
ATOM 755 N N . GLY A 1 92 ? 17.076 -7.911 -35.747 1.00 79.31 92 GLY A N 1
ATOM 756 C CA . GLY A 1 92 ? 16.753 -7.142 -36.954 1.00 79.31 92 GLY A CA 1
ATOM 757 C C . GLY A 1 92 ? 15.351 -6.522 -36.928 1.00 79.31 92 GLY A C 1
ATOM 758 O O . GLY A 1 92 ? 14.792 -6.229 -37.980 1.00 79.31 92 GLY A O 1
ATOM 759 N N . GLU A 1 93 ? 14.774 -6.356 -35.740 1.00 75.75 93 GLU A N 1
ATOM 760 C CA . GLU A 1 93 ? 13.415 -5.863 -35.521 1.00 75.75 93 GLU A CA 1
ATOM 761 C C . GLU A 1 93 ? 13.486 -4.455 -34.916 1.00 75.75 93 GLU A C 1
ATOM 763 O O . GLU A 1 93 ? 14.391 -4.158 -34.128 1.00 75.75 93 GLU A O 1
ATOM 768 N N . GLU A 1 94 ? 12.551 -3.569 -35.265 1.00 65.81 94 GLU A N 1
ATOM 769 C CA . GLU A 1 94 ? 12.478 -2.271 -34.593 1.00 65.81 94 GLU A CA 1
ATOM 770 C C . GLU A 1 94 ? 12.129 -2.470 -33.109 1.00 65.81 94 GLU A C 1
ATOM 772 O O . GLU A 1 94 ? 11.334 -3.354 -32.765 1.00 65.81 94 GLU A O 1
ATOM 777 N N . PRO A 1 95 ? 12.734 -1.687 -32.194 1.00 63.28 95 PRO A N 1
ATOM 778 C CA . PRO A 1 95 ? 12.412 -1.784 -30.781 1.00 63.28 95 PRO A CA 1
ATOM 779 C C . PRO A 1 95 ? 10.918 -1.525 -30.598 1.00 63.28 95 PRO A C 1
ATOM 781 O O . PRO A 1 95 ? 10.416 -0.467 -30.978 1.00 63.28 95 PRO A O 1
ATOM 784 N N . LYS A 1 96 ? 10.209 -2.502 -30.019 1.00 66.25 96 LYS A N 1
ATOM 785 C CA . LYS A 1 96 ? 8.773 -2.375 -29.764 1.00 66.25 96 LYS A CA 1
ATOM 786 C C . LYS A 1 96 ? 8.515 -1.078 -28.986 1.00 66.25 96 LYS A C 1
ATOM 788 O O . LYS A 1 96 ? 9.229 -0.830 -28.006 1.00 66.25 96 LYS A O 1
ATOM 793 N N . PRO A 1 97 ? 7.527 -0.257 -29.392 1.00 59.28 97 PRO A N 1
ATOM 794 C CA . PRO A 1 97 ? 7.121 0.890 -28.601 1.00 59.28 97 PRO A CA 1
ATOM 795 C C . PRO A 1 97 ? 6.787 0.392 -27.200 1.00 59.28 97 PRO A C 1
ATOM 797 O O . PRO A 1 97 ? 6.044 -0.577 -27.040 1.00 59.28 97 PRO A O 1
ATOM 800 N N . VAL A 1 98 ? 7.379 1.016 -26.186 1.00 57.62 98 VAL A N 1
ATOM 801 C CA . VAL A 1 98 ? 7.029 0.708 -24.803 1.00 57.62 98 VAL A CA 1
ATOM 802 C C . VAL A 1 98 ? 5.624 1.260 -24.597 1.00 57.62 98 VAL A C 1
ATOM 804 O O . VAL A 1 98 ? 5.459 2.454 -24.362 1.00 57.62 98 VAL A O 1
ATOM 807 N N . GLU A 1 99 ? 4.608 0.412 -24.723 1.00 55.12 99 GLU A N 1
ATOM 808 C CA . GLU A 1 99 ? 3.294 0.693 -24.155 1.00 55.12 99 GLU A CA 1
ATOM 809 C C . GLU A 1 99 ? 3.489 0.750 -22.640 1.00 55.12 99 GLU A C 1
ATOM 811 O O . GLU A 1 99 ? 3.577 -0.273 -21.957 1.00 55.12 99 GLU A O 1
ATOM 816 N N . SER A 1 100 ? 3.658 1.958 -22.100 1.00 53.59 100 SER A N 1
ATOM 817 C CA . SER A 1 100 ? 3.588 2.153 -20.662 1.00 53.59 100 SER A CA 1
ATOM 818 C C . SER A 1 100 ? 2.173 1.757 -20.249 1.00 53.59 100 SER A C 1
ATOM 820 O O . SER A 1 100 ? 1.215 2.459 -20.556 1.00 53.59 100 SER A O 1
ATOM 822 N N . GLN A 1 101 ? 2.016 0.627 -19.559 1.00 47.78 101 GLN A N 1
ATOM 823 C CA . GLN A 1 101 ? 0.710 0.165 -19.061 1.00 47.78 101 GLN A CA 1
ATOM 824 C C . GLN A 1 101 ? 0.088 1.102 -18.002 1.00 47.78 101 GLN A C 1
ATOM 826 O O . GLN A 1 101 ? -0.944 0.792 -17.419 1.00 47.78 101 GLN A O 1
ATOM 831 N N . GLY A 1 102 ? 0.689 2.268 -17.765 1.00 53.44 102 GLY A N 1
ATOM 832 C CA . GLY A 1 102 ? 0.121 3.369 -17.009 1.00 53.44 102 GLY A CA 1
ATOM 833 C C . GLY A 1 102 ? 0.385 4.694 -17.723 1.00 53.44 102 GLY A C 1
ATOM 834 O O . GLY A 1 102 ? 1.275 4.770 -18.580 1.00 53.44 102 GLY A O 1
ATOM 835 N N . PRO A 1 103 ? -0.385 5.741 -17.395 1.00 48.41 103 PRO A N 1
ATOM 836 C CA . PRO A 1 103 ? -0.125 7.068 -17.925 1.00 48.41 103 PRO A CA 1
ATOM 837 C C . PRO A 1 103 ? 1.309 7.464 -17.557 1.00 48.41 103 PRO A C 1
ATOM 839 O O . PRO A 1 103 ? 1.727 7.265 -16.415 1.00 48.41 103 PRO A O 1
ATOM 842 N N . ASP A 1 104 ? 2.065 7.983 -18.529 1.00 63.50 104 ASP A N 1
ATOM 843 C CA . ASP A 1 104 ? 3.392 8.549 -18.284 1.00 63.50 104 ASP A CA 1
ATOM 844 C C . ASP A 1 104 ? 3.292 9.468 -17.061 1.00 63.50 104 ASP A C 1
ATOM 846 O O . ASP A 1 104 ? 2.490 10.400 -17.045 1.00 63.50 104 ASP A O 1
ATOM 850 N N . LEU A 1 105 ? 4.039 9.170 -15.995 1.00 55.19 105 LEU A N 1
ATOM 851 C CA . LEU A 1 105 ? 3.974 9.941 -14.753 1.00 55.19 105 LEU A CA 1
ATOM 852 C C . LEU A 1 105 ? 4.178 11.430 -15.039 1.00 55.19 105 LEU A C 1
ATOM 854 O O . LEU A 1 105 ? 3.502 12.264 -14.441 1.00 55.19 105 LEU A O 1
ATOM 858 N N . MET A 1 106 ? 5.029 11.765 -16.010 1.00 53.81 106 MET A N 1
ATOM 859 C CA . MET A 1 106 ? 5.246 13.147 -16.432 1.00 53.81 106 MET A CA 1
ATOM 860 C C . MET A 1 106 ? 4.005 13.759 -17.082 1.00 53.81 106 MET A C 1
ATOM 862 O O . MET A 1 106 ? 3.707 14.927 -16.849 1.00 53.81 106 MET A O 1
ATOM 866 N N . GLU A 1 107 ? 3.236 12.971 -17.826 1.00 61.69 107 GLU A N 1
ATOM 867 C CA . GLU A 1 107 ? 1.952 13.370 -18.398 1.00 61.69 107 GLU A CA 1
ATOM 868 C C . GLU A 1 107 ? 0.876 13.562 -17.321 1.00 61.69 107 GLU A C 1
ATOM 870 O O . GLU A 1 107 ? 0.092 14.510 -17.396 1.00 61.69 107 GLU A O 1
ATOM 875 N N . VAL A 1 108 ? 0.847 12.706 -16.294 1.00 64.44 108 VAL A N 1
ATOM 876 C CA . VAL A 1 108 ? -0.055 12.854 -15.137 1.00 64.44 108 VAL A CA 1
ATOM 877 C C . VAL A 1 108 ? 0.274 14.126 -14.360 1.00 64.44 108 VAL A C 1
ATOM 879 O O . VAL A 1 108 ? -0.625 14.923 -14.094 1.00 64.44 108 VAL A O 1
ATOM 882 N N . TYR A 1 109 ? 1.552 14.353 -14.044 1.00 57.22 109 TYR A N 1
ATOM 883 C CA . TYR A 1 109 ? 2.009 15.557 -13.345 1.00 57.22 109 TYR A CA 1
ATOM 884 C C . TYR A 1 109 ? 1.743 16.825 -14.157 1.00 57.22 109 TYR A C 1
ATOM 886 O O . TYR A 1 109 ? 1.263 17.817 -13.607 1.00 57.22 109 TYR A O 1
ATOM 894 N N . ARG A 1 110 ? 1.982 16.786 -15.472 1.00 67.81 110 ARG A N 1
ATOM 895 C CA . ARG A 1 110 ? 1.680 17.891 -16.386 1.00 67.81 110 ARG A CA 1
ATOM 896 C C . ARG A 1 110 ? 0.186 18.214 -16.400 1.00 67.81 110 ARG A C 1
ATOM 898 O O . ARG A 1 110 ? -0.187 19.364 -16.186 1.00 67.81 110 ARG A O 1
ATOM 905 N N . LYS A 1 111 ? -0.677 17.203 -16.559 1.00 73.00 111 LYS A N 1
ATOM 906 C CA . LYS A 1 111 ? -2.142 17.371 -16.536 1.00 73.00 111 LYS A CA 1
ATOM 907 C C . LYS A 1 111 ? -2.654 17.879 -15.190 1.00 73.00 111 LYS A C 1
ATOM 909 O O . LYS A 1 111 ? -3.527 18.744 -15.164 1.00 73.00 111 LYS A O 1
ATOM 914 N N . ALA A 1 112 ? -2.112 17.373 -14.084 1.00 65.25 112 ALA A N 1
ATOM 915 C CA . ALA A 1 112 ? -2.467 17.817 -12.740 1.00 65.25 112 ALA A CA 1
ATOM 916 C C . ALA A 1 112 ? -2.067 19.284 -12.503 1.00 65.25 112 ALA A C 1
ATOM 918 O O . ALA A 1 112 ? -2.870 20.051 -11.974 1.00 65.25 112 ALA A O 1
ATOM 919 N N . SER A 1 113 ? -0.879 19.700 -12.958 1.00 64.94 113 SER A N 1
ATOM 920 C CA . SER A 1 113 ? -0.418 21.094 -12.867 1.00 64.94 113 SER A CA 1
ATOM 921 C C . SER A 1 113 ? -1.283 22.036 -13.704 1.00 64.94 113 SER A C 1
ATOM 923 O O . SER A 1 113 ? -1.761 23.044 -13.195 1.00 64.94 113 SER A O 1
ATOM 925 N N . GLU A 1 114 ? -1.563 21.683 -14.961 1.00 75.94 114 GLU A N 1
ATOM 926 C CA . GLU A 1 114 ? -2.410 22.483 -15.857 1.00 75.94 114 GLU A CA 1
ATOM 927 C C . GLU A 1 114 ? -3.850 22.624 -15.342 1.00 75.94 114 GLU A C 1
ATOM 929 O O . GLU A 1 114 ? -4.504 23.645 -15.567 1.00 75.94 114 GLU A O 1
ATOM 934 N N . HIS A 1 115 ? -4.363 21.590 -14.671 1.00 75.00 115 HIS A N 1
ATOM 935 C CA . HIS A 1 115 ? -5.671 21.618 -14.024 1.00 75.00 115 HIS A CA 1
ATOM 936 C C . HIS A 1 115 ? -5.672 22.556 -12.812 1.00 75.00 115 HIS A C 1
ATOM 938 O O . HIS A 1 115 ? -6.562 23.396 -12.684 1.00 75.00 115 HIS A O 1
ATOM 944 N N . PHE A 1 116 ? -4.646 22.467 -11.965 1.00 60.56 116 PHE A N 1
ATOM 945 C CA . PHE A 1 116 ? -4.495 23.323 -10.789 1.00 60.56 116 PHE A CA 1
ATOM 946 C C . PHE A 1 116 ? -4.284 24.797 -11.171 1.00 60.56 116 PHE A C 1
ATOM 948 O O . PHE A 1 116 ? -4.851 25.695 -10.550 1.00 60.56 116 PHE A O 1
ATOM 955 N N . ASP A 1 117 ? -3.540 25.061 -12.244 1.00 69.44 117 ASP A N 1
ATOM 956 C CA . ASP A 1 117 ? -3.344 26.405 -12.790 1.00 69.44 117 ASP A CA 1
ATOM 957 C C . ASP A 1 117 ? -4.639 26.988 -13.355 1.00 69.44 117 ASP A C 1
ATOM 959 O O . ASP A 1 117 ? -4.939 28.158 -13.112 1.00 69.44 117 ASP A O 1
ATOM 963 N N . ARG A 1 118 ? -5.462 26.173 -14.025 1.00 73.25 118 ARG A N 1
ATOM 964 C CA . ARG A 1 118 ? -6.796 26.584 -14.490 1.00 73.25 118 ARG A CA 1
ATOM 965 C C . ARG A 1 118 ? -7.725 26.980 -13.345 1.00 73.25 118 ARG A C 1
ATOM 967 O O . ARG A 1 118 ? -8.468 27.946 -13.482 1.00 73.25 118 ARG A O 1
ATOM 974 N N . LEU A 1 119 ? -7.664 26.272 -12.219 1.00 71.81 119 LEU A N 1
ATOM 975 C CA . LEU A 1 119 ? -8.449 26.600 -11.026 1.00 71.81 119 LEU A CA 1
ATOM 976 C C . LEU A 1 119 ? -7.979 27.906 -10.365 1.00 71.81 119 LEU A C 1
ATOM 978 O O . LEU A 1 119 ? -8.806 28.669 -9.875 1.00 71.81 119 LEU A O 1
ATOM 982 N N . ARG A 1 120 ? -6.675 28.213 -10.418 1.00 62.50 120 ARG A N 1
ATOM 983 C CA . ARG A 1 120 ? -6.106 29.465 -9.883 1.00 62.50 120 ARG A CA 1
ATOM 984 C C . ARG A 1 120 ? -6.425 30.721 -10.698 1.00 62.50 120 ARG A C 1
ATOM 986 O O . ARG A 1 120 ? -6.297 31.810 -10.159 1.00 62.50 120 ARG A O 1
ATOM 993 N N . HIS A 1 121 ? -6.815 30.587 -11.966 1.00 62.59 121 HIS A N 1
ATOM 994 C CA . HIS A 1 121 ? -7.114 31.726 -12.849 1.00 62.59 121 HIS A CA 1
ATOM 995 C C . HIS A 1 121 ? -8.617 32.032 -12.975 1.00 62.59 121 HIS A C 1
ATOM 997 O O . HIS A 1 121 ? -8.984 32.966 -13.680 1.00 62.59 121 HIS A O 1
ATOM 1003 N N . ASN A 1 122 ? -9.482 31.248 -12.320 1.00 54.22 122 ASN A N 1
ATOM 1004 C CA . ASN A 1 122 ? -10.943 31.393 -12.380 1.00 54.22 122 ASN A CA 1
ATOM 1005 C C . ASN A 1 122 ? -11.561 31.837 -11.036 1.00 54.22 122 ASN A C 1
ATOM 1007 O O . ASN A 1 122 ? -12.756 31.645 -10.811 1.00 54.22 122 ASN A O 1
ATOM 1011 N N . THR A 1 123 ? -10.730 32.398 -10.151 1.00 50.22 123 THR A N 1
ATOM 1012 C CA . THR A 1 123 ? -11.109 33.124 -8.924 1.00 50.22 123 THR A CA 1
ATOM 1013 C C . THR A 1 123 ? -10.559 34.539 -9.027 1.00 50.22 123 THR A C 1
ATOM 1015 O O . THR A 1 123 ? -11.229 35.466 -8.527 1.00 50.22 123 THR A O 1
#

Radius of gyration: 21.18 Å; chains: 1; bounding box: 42×50×57 Å